Protein AF-A0A9D1NUQ9-F1 (afdb_monomer_lite)

Organism: NCBI:txid2840913

pLDDT: mean 90.1, std 11.79, range [50.91, 98.62]

Sequence (155 aa):
VLNWFEQKVSKKDLTPLYTGIVQGDSGKIEREVSWLLREGISFYNAKEAFYHGFLMGLLNG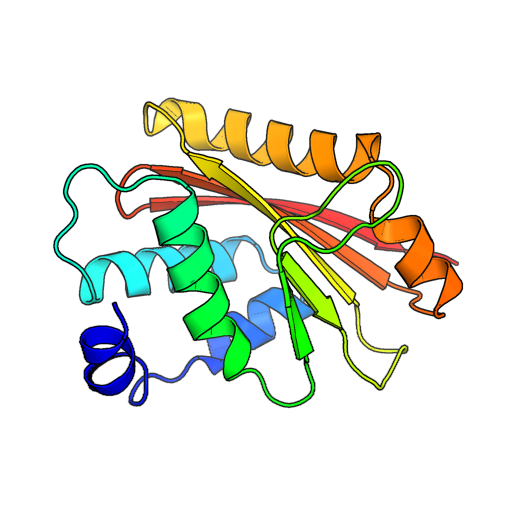MDGYYAYSNREAGEGRFDICLKSMDVTKPAVIMELKVAASYAELEKRSCEAVEQILGKQYETDLVRDGYQDVLCYGIAFYKKNCRIKLMRNKVF

Structure (mmCIF, N/CA/C/O backbone):
data_AF-A0A9D1NUQ9-F1
#
_entry.id   AF-A0A9D1NUQ9-F1
#
loop_
_atom_site.group_PDB
_atom_site.id
_atom_site.type_symbol
_atom_site.label_atom_id
_atom_site.label_alt_id
_atom_site.label_comp_id
_atom_site.label_asym_id
_atom_site.label_entity_id
_atom_site.label_seq_id
_atom_site.pdbx_PDB_ins_code
_atom_site.Cartn_x
_atom_site.Cartn_y
_atom_site.Cartn_z
_atom_site.occupancy
_atom_site.B_iso_or_equiv
_atom_site.auth_seq_id
_atom_site.auth_comp_id
_atom_site.auth_asym_id
_atom_site.auth_atom_id
_atom_site.pdbx_PDB_model_num
ATOM 1 N N . VAL A 1 1 ? -1.821 7.440 -19.463 1.00 50.91 1 VAL A N 1
ATOM 2 C CA . VAL A 1 1 ? -2.264 6.556 -18.356 1.00 50.91 1 VAL A CA 1
ATOM 3 C C . VAL A 1 1 ? -3.777 6.358 -18.385 1.00 50.91 1 VAL A C 1
ATOM 5 O O . VAL A 1 1 ? -4.186 5.216 -18.521 1.00 50.91 1 VAL A O 1
ATOM 8 N N . LEU A 1 2 ? -4.587 7.427 -18.390 1.00 54.34 2 LEU A N 1
ATOM 9 C CA . LEU A 1 2 ? -6.065 7.362 -18.447 1.00 54.34 2 LEU A CA 1
ATOM 10 C C . LEU A 1 2 ? -6.624 6.463 -19.570 1.00 54.34 2 LEU A C 1
ATOM 12 O O . LEU A 1 2 ? -7.356 5.525 -19.290 1.00 54.34 2 LEU A O 1
ATOM 16 N N . ASN A 1 3 ? -6.165 6.648 -20.813 1.00 54.50 3 ASN A N 1
ATOM 17 C CA . ASN A 1 3 ? -6.645 5.865 -21.964 1.00 54.50 3 ASN A CA 1
ATOM 18 C C . ASN A 1 3 ? -6.305 4.355 -21.879 1.00 54.50 3 ASN A C 1
ATOM 20 O O . ASN A 1 3 ? -7.005 3.514 -22.428 1.00 54.50 3 ASN A O 1
ATOM 24 N N . TRP A 1 4 ? -5.234 3.982 -21.164 1.00 62.59 4 TRP A N 1
ATOM 25 C CA . TRP A 1 4 ? -4.930 2.570 -20.892 1.00 62.59 4 TRP A CA 1
ATOM 26 C C . TRP A 1 4 ? -5.859 1.998 -19.814 1.00 62.59 4 TRP A C 1
ATOM 28 O O . TRP A 1 4 ? -6.341 0.870 -19.939 1.00 62.59 4 TRP A O 1
ATOM 38 N N . PHE A 1 5 ? -6.120 2.795 -18.778 1.00 62.91 5 PHE A N 1
ATOM 39 C CA . PHE A 1 5 ? -6.957 2.421 -17.646 1.00 62.91 5 PHE A CA 1
ATOM 40 C C . PHE A 1 5 ? -8.392 2.111 -18.094 1.00 62.91 5 PHE A C 1
ATOM 42 O O . PHE A 1 5 ? -8.916 1.029 -17.828 1.00 62.91 5 PHE A O 1
ATOM 49 N N . GLU A 1 6 ? -8.976 3.016 -18.880 1.00 60.66 6 GLU A N 1
ATOM 50 C CA . GLU A 1 6 ? -10.338 2.895 -19.410 1.00 60.66 6 GLU A CA 1
ATOM 51 C C . GLU A 1 6 ? -10.510 1.735 -20.397 1.00 60.66 6 GLU A C 1
ATOM 53 O O . GLU A 1 6 ? -11.583 1.142 -20.455 1.00 60.66 6 GLU A O 1
ATOM 58 N N . GLN A 1 7 ? -9.475 1.367 -21.159 1.00 60.53 7 GLN A N 1
ATOM 59 C CA . GLN A 1 7 ? -9.588 0.313 -22.174 1.00 60.53 7 GLN A CA 1
ATOM 60 C C . GLN A 1 7 ? -9.265 -1.090 -21.653 1.00 60.53 7 GLN A C 1
ATOM 62 O O . GLN A 1 7 ? -9.872 -2.066 -22.105 1.00 60.53 7 GLN A O 1
ATOM 67 N N . LYS A 1 8 ? -8.275 -1.211 -20.756 1.00 62.22 8 LYS A N 1
ATOM 68 C CA . LYS A 1 8 ? -7.723 -2.509 -20.342 1.00 62.22 8 LYS A CA 1
ATOM 69 C C . LYS A 1 8 ? -7.997 -2.883 -18.894 1.00 62.22 8 LYS A C 1
ATOM 71 O O . LYS A 1 8 ? -8.074 -4.078 -18.642 1.00 62.22 8 LYS A O 1
ATOM 76 N N . VAL A 1 9 ? -8.123 -1.929 -17.970 1.00 65.12 9 VAL A N 1
ATOM 77 C CA . VAL A 1 9 ? -8.379 -2.230 -16.548 1.00 65.12 9 VAL A CA 1
ATOM 78 C C . VAL A 1 9 ? -9.874 -2.302 -16.256 1.00 65.12 9 VAL A C 1
ATOM 80 O O . VAL A 1 9 ? -10.291 -3.201 -15.539 1.00 65.12 9 VAL A O 1
ATOM 83 N N . SER A 1 10 ? -10.691 -1.453 -16.888 1.00 63.44 10 SER A N 1
ATOM 84 C CA . SER A 1 10 ? -12.162 -1.454 -16.738 1.00 63.44 10 SER A CA 1
ATOM 85 C C . SER A 1 10 ? -12.841 -2.799 -17.045 1.00 63.44 10 SER A C 1
ATOM 87 O O . SER A 1 10 ? -13.966 -3.037 -16.623 1.00 63.44 10 SER A O 1
ATOM 89 N N . LYS A 1 11 ? -12.162 -3.687 -17.783 1.00 68.44 11 LYS A N 1
ATOM 90 C CA . LYS A 1 11 ? -12.639 -5.027 -18.160 1.00 68.44 11 LYS A CA 1
ATOM 91 C C . LYS A 1 11 ? -12.052 -6.156 -17.307 1.00 68.44 11 LYS A C 1
ATOM 93 O O . LYS A 1 11 ? -12.314 -7.322 -17.596 1.00 68.44 11 LYS A O 1
ATOM 98 N N . LYS A 1 12 ? -11.189 -5.848 -16.337 1.00 79.38 12 LYS A N 1
ATOM 99 C CA . LYS A 1 12 ? -10.511 -6.845 -15.499 1.00 79.38 12 LYS A CA 1
ATOM 100 C C . LYS A 1 12 ? -11.217 -6.945 -14.158 1.00 79.38 12 LYS A C 1
ATOM 102 O O . LYS A 1 12 ? -11.617 -5.939 -13.585 1.00 79.38 12 LYS A O 1
ATOM 107 N N . ASP A 1 13 ? -11.321 -8.167 -13.656 1.00 88.25 13 ASP A N 1
ATOM 108 C CA . ASP A 1 13 ? -11.793 -8.407 -12.301 1.00 88.25 13 ASP A CA 1
ATOM 109 C C . ASP A 1 13 ? -10.691 -8.032 -11.298 1.00 88.25 13 ASP A C 1
ATOM 111 O O . ASP A 1 13 ? -9.640 -8.671 -11.249 1.00 88.25 13 ASP A O 1
ATOM 115 N N . LEU A 1 14 ? -10.924 -6.966 -10.529 1.00 93.00 14 LEU A N 1
ATOM 116 C CA . LEU A 1 14 ? -10.020 -6.486 -9.480 1.00 93.00 14 LEU A CA 1
ATOM 117 C C . LEU A 1 14 ? -10.380 -7.033 -8.091 1.00 93.00 14 LEU A C 1
ATOM 119 O O . LEU A 1 14 ? -9.688 -6.738 -7.116 1.00 93.00 14 LEU A O 1
ATOM 123 N N . THR A 1 15 ? -11.405 -7.881 -7.985 1.00 94.19 15 THR A N 1
ATOM 124 C CA . THR A 1 15 ? -11.808 -8.520 -6.725 1.00 94.19 15 THR A CA 1
ATOM 125 C C . THR A 1 15 ? -10.646 -9.237 -6.020 1.00 94.19 15 THR A C 1
ATOM 127 O O . THR A 1 15 ? -10.508 -9.077 -4.801 1.00 94.19 15 THR A O 1
ATOM 130 N N . PRO A 1 16 ? -9.747 -9.972 -6.715 1.00 96.12 16 PRO A N 1
ATOM 131 C CA . PRO A 1 16 ? -8.590 -10.588 -6.062 1.00 96.12 16 PRO A CA 1
ATOM 132 C C . PRO A 1 16 ? -7.648 -9.567 -5.408 1.00 96.12 16 PRO A C 1
ATOM 134 O O . PRO A 1 16 ? -7.148 -9.806 -4.307 1.00 96.12 16 PRO A O 1
ATOM 137 N N . LEU A 1 17 ? -7.450 -8.410 -6.045 1.00 96.88 17 LEU A N 1
ATOM 138 C CA . LEU A 1 17 ? -6.637 -7.324 -5.502 1.00 96.88 17 LEU A CA 1
ATOM 139 C C . LEU A 1 17 ? -7.302 -6.718 -4.260 1.00 96.88 17 LEU A C 1
ATOM 141 O O . LEU A 1 17 ? -6.669 -6.626 -3.209 1.00 96.88 17 LEU A O 1
ATOM 145 N N . TYR A 1 18 ? -8.582 -6.354 -4.356 1.00 97.19 18 TYR A N 1
ATOM 146 C CA . TYR A 1 18 ? -9.321 -5.712 -3.263 1.00 97.19 18 TYR A CA 1
ATOM 147 C C . TYR A 1 18 ? -9.446 -6.612 -2.034 1.00 97.19 18 TYR A C 1
ATOM 149 O O . TYR A 1 18 ? -9.193 -6.178 -0.911 1.00 97.19 18 TYR A O 1
ATOM 157 N N . THR A 1 19 ? -9.766 -7.891 -2.239 1.00 96.69 19 THR A N 1
ATOM 158 C CA . THR A 1 19 ? -9.814 -8.867 -1.142 1.00 96.69 19 THR A CA 1
ATOM 159 C C . THR A 1 19 ? -8.439 -9.072 -0.514 1.00 96.69 19 THR A C 1
ATOM 161 O O . THR A 1 19 ? -8.345 -9.113 0.710 1.00 96.69 19 THR A O 1
ATOM 164 N N . GLY A 1 20 ? -7.369 -9.128 -1.317 1.00 97.81 20 GLY A N 1
ATOM 165 C CA . GLY A 1 20 ? -5.996 -9.193 -0.812 1.00 97.81 20 GLY A CA 1
ATOM 166 C C . GLY A 1 20 ? -5.644 -8.012 0.094 1.00 97.81 20 GLY A C 1
ATOM 167 O O . GLY A 1 20 ? -5.124 -8.222 1.189 1.00 97.81 20 GLY A O 1
ATOM 168 N N . ILE A 1 21 ? -6.001 -6.791 -0.322 1.00 98.00 21 ILE A N 1
ATOM 169 C CA . ILE A 1 21 ? -5.768 -5.555 0.439 1.00 98.00 21 ILE A CA 1
ATOM 170 C C . ILE A 1 21 ? -6.461 -5.590 1.802 1.00 98.00 21 ILE A C 1
ATOM 172 O O . ILE A 1 21 ? -5.815 -5.316 2.810 1.00 98.00 21 ILE A O 1
ATOM 176 N N . VAL A 1 22 ? -7.747 -5.942 1.856 1.00 96.88 22 VAL A N 1
ATOM 177 C CA . VAL A 1 22 ? -8.527 -5.929 3.110 1.00 96.88 22 VAL A CA 1
ATOM 178 C C . VAL A 1 22 ? -8.144 -7.089 4.033 1.00 96.88 22 VAL A C 1
ATOM 180 O O . VAL A 1 22 ? -8.234 -6.969 5.252 1.00 96.88 22 VAL A O 1
ATOM 183 N N . GLN A 1 23 ? -7.695 -8.218 3.478 1.00 96.94 23 GLN A N 1
ATOM 184 C CA . GLN A 1 23 ? -7.324 -9.400 4.261 1.00 96.94 23 GLN A CA 1
ATOM 185 C C . GLN A 1 23 ? -5.879 -9.379 4.778 1.00 96.94 23 GLN A C 1
ATOM 187 O O . GLN A 1 23 ? -5.546 -10.195 5.640 1.00 96.94 23 GLN A O 1
ATOM 192 N N . GLY A 1 24 ? -5.016 -8.480 4.292 1.00 97.31 24 GLY A N 1
ATOM 193 C CA . GLY A 1 24 ? -3.597 -8.503 4.662 1.00 97.31 24 GLY A CA 1
ATOM 194 C C . GLY A 1 24 ? -2.746 -9.481 3.843 1.00 97.31 24 GLY A C 1
ATOM 195 O O . GLY A 1 24 ? -1.668 -9.865 4.288 1.00 97.31 24 GLY A O 1
ATOM 196 N N . ASP A 1 25 ? -3.207 -9.936 2.675 1.00 98.00 25 ASP A N 1
ATOM 197 C CA . ASP A 1 25 ? -2.491 -10.932 1.862 1.00 98.00 25 ASP A CA 1
ATOM 198 C C . ASP A 1 25 ? -1.506 -10.242 0.906 1.00 98.00 25 ASP A C 1
ATOM 200 O O . ASP A 1 25 ? -1.780 -10.063 -0.285 1.00 98.00 25 ASP A O 1
ATOM 204 N N . SER A 1 26 ? -0.344 -9.839 1.433 1.00 97.06 26 SER A N 1
ATOM 205 C CA . SER A 1 26 ? 0.687 -9.134 0.655 1.00 97.06 26 SER A CA 1
ATOM 206 C C . SER A 1 26 ? 1.136 -9.917 -0.580 1.00 97.06 26 SER A C 1
ATOM 208 O O . SER A 1 26 ? 1.320 -9.330 -1.644 1.00 97.06 26 SER A O 1
ATOM 210 N N . GLY A 1 27 ? 1.230 -11.247 -0.484 1.00 97.19 27 GLY A N 1
ATOM 211 C CA . GLY A 1 27 ? 1.608 -12.106 -1.604 1.00 97.19 27 GLY A CA 1
ATOM 212 C C . GLY A 1 27 ? 0.584 -12.083 -2.740 1.00 97.19 27 GLY A C 1
ATOM 213 O O . GLY A 1 27 ? 0.966 -12.098 -3.911 1.00 97.19 27 GLY A O 1
ATOM 214 N N . LYS A 1 28 ? -0.717 -12.032 -2.429 1.00 97.75 28 LYS A N 1
ATOM 215 C CA . LYS A 1 28 ? -1.768 -11.856 -3.443 1.00 97.75 28 LYS A CA 1
ATOM 216 C C . LYS A 1 28 ? -1.688 -10.478 -4.085 1.00 97.75 28 LYS A C 1
ATOM 218 O O . LYS A 1 28 ? -1.657 -10.401 -5.309 1.00 97.75 28 LYS A O 1
ATOM 223 N N . ILE A 1 29 ? -1.561 -9.419 -3.286 1.00 97.81 29 ILE A N 1
ATOM 224 C CA . ILE A 1 29 ? -1.446 -8.046 -3.799 1.00 97.81 29 ILE A CA 1
ATOM 225 C C . ILE A 1 29 ? -0.233 -7.923 -4.737 1.00 97.81 29 ILE A C 1
ATOM 227 O O . ILE A 1 29 ? -0.367 -7.407 -5.845 1.00 97.81 29 ILE A O 1
ATOM 231 N N . GLU A 1 30 ? 0.929 -8.463 -4.351 1.00 97.69 30 GLU A N 1
ATOM 232 C CA . GLU A 1 30 ? 2.147 -8.467 -5.175 1.00 97.69 30 GLU A CA 1
ATOM 233 C C . GLU A 1 30 ? 1.927 -9.108 -6.547 1.00 97.69 30 GLU A C 1
ATOM 235 O O . GLU A 1 30 ? 2.364 -8.565 -7.570 1.00 97.69 30 GLU A O 1
ATOM 240 N N . ARG A 1 31 ? 1.258 -10.271 -6.574 1.00 96.50 31 ARG A N 1
ATOM 241 C CA . ARG A 1 31 ? 0.976 -11.006 -7.812 1.00 96.50 31 ARG A CA 1
ATOM 242 C C . ARG A 1 31 ? 0.054 -10.214 -8.727 1.00 96.50 31 ARG A C 1
ATOM 244 O O . ARG A 1 31 ? 0.400 -10.045 -9.898 1.00 96.50 31 ARG A O 1
ATOM 251 N N . GLU A 1 32 ? -1.057 -9.705 -8.198 1.00 95.88 32 GLU A N 1
ATOM 252 C CA . GLU A 1 32 ? -2.047 -8.950 -8.973 1.00 95.88 32 GLU A CA 1
ATOM 253 C C . GLU A 1 32 ? -1.453 -7.645 -9.521 1.00 95.88 32 GLU A C 1
ATOM 255 O O . GLU A 1 32 ? -1.521 -7.384 -10.724 1.00 95.88 32 GLU A O 1
ATOM 260 N N . VAL A 1 33 ? -0.774 -6.858 -8.678 1.00 95.25 33 VAL A N 1
ATOM 261 C CA . VAL A 1 33 ? -0.139 -5.592 -9.084 1.00 95.25 33 VAL A CA 1
ATOM 262 C C . VAL A 1 33 ? 0.938 -5.829 -10.145 1.00 95.25 33 VAL A C 1
ATOM 264 O O . VAL A 1 33 ? 0.944 -5.162 -11.183 1.00 95.25 33 VAL A O 1
ATOM 267 N N . SER A 1 34 ? 1.823 -6.810 -9.940 1.00 93.88 34 SER A N 1
ATOM 268 C CA . SER A 1 34 ? 2.873 -7.131 -10.916 1.00 93.88 34 SER A CA 1
ATOM 269 C C . SER A 1 34 ? 2.294 -7.652 -12.235 1.00 93.88 34 SER A C 1
ATOM 271 O O . SER A 1 34 ? 2.823 -7.363 -13.309 1.00 93.88 34 SER A O 1
ATOM 273 N N . TRP A 1 35 ? 1.205 -8.423 -12.186 1.00 91.81 35 TRP A N 1
ATOM 274 C CA . TRP A 1 35 ? 0.521 -8.898 -13.387 1.00 91.81 35 TRP A CA 1
ATOM 275 C C . TRP A 1 35 ? -0.110 -7.745 -14.177 1.00 91.81 35 TRP A C 1
ATOM 277 O O . TRP A 1 35 ? 0.157 -7.616 -15.373 1.00 91.81 35 TRP A O 1
ATOM 287 N N . LEU A 1 36 ? -0.833 -6.843 -13.510 1.00 90.94 36 LEU A N 1
ATOM 288 C CA . LEU A 1 36 ? -1.432 -5.659 -14.134 1.00 90.94 36 LEU A CA 1
ATOM 289 C C . LEU A 1 36 ? -0.375 -4.739 -14.775 1.00 90.94 36 LEU A C 1
ATOM 291 O O . LEU A 1 36 ? -0.564 -4.256 -15.896 1.00 90.94 36 LEU A O 1
ATOM 295 N N . LEU A 1 37 ? 0.777 -4.549 -14.118 1.00 89.06 37 LEU A N 1
ATOM 296 C CA . LEU A 1 37 ? 1.914 -3.803 -14.677 1.00 89.06 37 LEU A CA 1
ATOM 297 C C . LEU A 1 37 ? 2.494 -4.469 -15.939 1.00 89.06 37 LEU A C 1
ATOM 299 O O . LEU A 1 37 ? 2.925 -3.779 -16.871 1.00 89.06 37 LEU A O 1
ATOM 303 N N . ARG A 1 38 ? 2.517 -5.809 -15.991 1.00 87.19 38 ARG A N 1
ATOM 304 C CA . ARG A 1 38 ? 3.006 -6.573 -17.152 1.00 87.19 38 ARG A CA 1
ATOM 305 C C . ARG A 1 38 ? 2.083 -6.464 -18.356 1.00 87.19 38 ARG A C 1
ATOM 307 O O . ARG A 1 38 ? 2.584 -6.130 -19.432 1.00 87.19 38 ARG A O 1
ATOM 314 N N . GLU A 1 39 ? 0.786 -6.666 -18.148 1.00 80.81 39 GLU A N 1
ATOM 315 C CA . GLU A 1 39 ? -0.268 -6.626 -19.175 1.00 80.81 39 GLU A CA 1
ATOM 316 C C . GLU A 1 39 ? -0.450 -5.240 -19.800 1.00 80.81 39 GLU A C 1
ATOM 318 O O . GLU A 1 39 ? -0.887 -5.080 -20.949 1.00 80.81 39 GLU A O 1
ATOM 323 N N . GLY A 1 40 ? -0.186 -4.214 -18.995 1.00 63.34 40 GLY A N 1
ATOM 324 C CA . GLY A 1 40 ? -0.736 -2.913 -19.274 1.00 63.34 40 GLY A CA 1
ATOM 325 C C . GLY A 1 40 ? 0.151 -1.968 -20.065 1.00 63.34 40 GLY A C 1
ATOM 326 O O . GLY A 1 40 ? -0.343 -1.226 -20.911 1.00 63.34 40 GLY A O 1
ATOM 327 N N . ILE A 1 41 ? 1.447 -1.931 -19.755 1.00 63.78 41 ILE A N 1
ATOM 328 C CA . ILE A 1 41 ? 2.198 -0.688 -19.962 1.00 63.78 41 ILE A CA 1
ATOM 329 C C . ILE A 1 41 ? 3.581 -0.964 -20.561 1.00 63.78 41 ILE A C 1
ATOM 331 O O . ILE A 1 41 ? 4.318 -1.839 -20.099 1.00 63.78 41 ILE A O 1
ATOM 335 N N . SER A 1 42 ? 3.947 -0.214 -21.606 1.00 63.31 42 SER A N 1
ATOM 336 C CA . SER A 1 42 ? 5.337 -0.130 -22.070 1.00 63.31 42 SER A CA 1
ATOM 337 C C . SER A 1 42 ? 6.127 0.692 -21.057 1.00 63.31 42 SER A C 1
ATOM 339 O O . SER A 1 42 ? 5.757 1.823 -20.746 1.00 63.31 42 SER A O 1
ATOM 341 N N . PHE A 1 43 ? 7.165 0.097 -20.477 1.00 60.69 43 PHE A N 1
ATOM 342 C CA . PHE A 1 43 ? 7.824 0.630 -19.291 1.00 60.69 43 PHE A CA 1
ATOM 343 C C . PHE A 1 43 ? 9.200 1.197 -19.656 1.00 60.69 43 PHE A C 1
ATOM 345 O O . PHE A 1 43 ? 10.136 0.432 -19.874 1.00 60.69 43 PHE A O 1
ATOM 352 N N . TYR A 1 44 ? 9.332 2.526 -19.677 1.00 56.75 44 TYR A N 1
ATOM 353 C CA . TYR A 1 44 ? 10.617 3.223 -19.787 1.00 56.75 44 TYR A CA 1
ATOM 354 C C . TYR A 1 44 ? 10.701 4.312 -18.706 1.00 56.75 44 TYR A C 1
ATOM 356 O O . TYR A 1 44 ? 9.868 5.212 -18.669 1.00 56.75 44 TYR A O 1
ATOM 364 N N . ASN A 1 45 ? 11.690 4.200 -17.810 1.00 62.06 45 ASN A N 1
ATOM 365 C CA . ASN A 1 45 ? 12.034 5.164 -16.749 1.00 62.06 45 ASN A CA 1
ATOM 366 C C . ASN A 1 45 ? 10.858 5.697 -15.903 1.00 62.06 45 ASN A C 1
ATOM 368 O O . ASN A 1 45 ? 10.715 6.909 -15.727 1.00 62.06 45 ASN A O 1
ATOM 372 N N . ALA A 1 46 ? 10.020 4.812 -15.349 1.00 68.31 46 ALA A N 1
ATOM 373 C CA . ALA A 1 46 ? 8.947 5.267 -14.468 1.00 68.31 46 ALA A CA 1
ATOM 374 C C . ALA A 1 46 ? 9.487 5.793 -13.128 1.00 68.31 46 ALA A C 1
ATOM 376 O O . ALA A 1 46 ? 10.344 5.176 -12.493 1.00 68.31 46 ALA A O 1
ATOM 377 N N . LYS A 1 47 ? 8.940 6.934 -12.709 1.00 80.62 47 LYS A N 1
ATOM 378 C CA . LYS A 1 47 ? 9.171 7.560 -11.403 1.00 80.62 47 LYS A CA 1
ATOM 379 C C . LYS A 1 47 ? 8.076 7.139 -10.424 1.00 80.62 47 LYS A C 1
ATOM 381 O O . LYS A 1 47 ? 7.037 6.639 -10.840 1.00 80.62 47 LYS A O 1
ATOM 386 N N . GLU A 1 48 ? 8.272 7.405 -9.141 1.00 82.62 48 GLU A N 1
ATOM 387 C CA . GLU A 1 48 ? 7.308 7.098 -8.073 1.00 82.62 48 GLU A CA 1
ATOM 388 C C . GLU A 1 48 ? 5.881 7.582 -8.385 1.00 82.62 48 GLU A C 1
ATOM 390 O O . GLU A 1 48 ? 4.931 6.805 -8.308 1.00 82.62 48 GLU A O 1
ATOM 395 N N . ALA A 1 49 ? 5.750 8.808 -8.908 1.00 87.19 49 ALA A N 1
ATOM 396 C CA . ALA A 1 49 ? 4.477 9.397 -9.333 1.00 87.19 49 ALA A CA 1
ATOM 397 C C . ALA A 1 49 ? 3.681 8.538 -10.339 1.00 87.19 49 ALA A C 1
ATOM 399 O O . ALA A 1 49 ? 2.452 8.577 -10.357 1.00 87.19 49 ALA A O 1
ATOM 400 N N . PHE A 1 50 ? 4.358 7.744 -11.177 1.00 88.81 50 PHE A N 1
ATOM 401 C CA . PHE A 1 50 ? 3.683 6.824 -12.090 1.00 88.81 50 PHE A CA 1
ATOM 402 C C . PHE A 1 50 ? 3.018 5.668 -11.336 1.00 88.81 50 PHE A C 1
ATOM 404 O O . PHE A 1 50 ? 1.853 5.375 -11.595 1.00 88.81 50 PHE A O 1
ATOM 411 N N . TYR A 1 51 ? 3.733 5.021 -10.411 1.00 92.75 51 TYR A N 1
ATOM 412 C CA . TYR A 1 51 ? 3.185 3.906 -9.633 1.00 92.75 51 TYR A CA 1
ATOM 413 C C . TYR A 1 51 ? 2.075 4.375 -8.698 1.00 92.75 51 TYR A C 1
ATOM 415 O O . TYR A 1 51 ? 1.058 3.698 -8.572 1.00 92.75 51 TYR A O 1
ATOM 423 N N . HIS A 1 52 ? 2.234 5.570 -8.128 1.00 93.19 52 HIS A N 1
ATOM 424 C CA . HIS A 1 52 ? 1.192 6.239 -7.365 1.00 93.19 52 HIS A CA 1
ATOM 425 C C . HIS A 1 52 ? -0.085 6.412 -8.200 1.00 93.19 52 HIS A C 1
ATOM 427 O O . HIS A 1 52 ? -1.149 5.936 -7.813 1.00 93.19 52 HIS A O 1
ATOM 433 N N . GLY A 1 53 ? 0.014 7.025 -9.387 1.00 91.25 53 GLY A N 1
ATOM 434 C CA . GLY A 1 53 ? -1.141 7.212 -10.272 1.00 91.25 53 GLY A CA 1
ATOM 435 C C . GLY A 1 53 ? -1.755 5.894 -10.758 1.00 91.25 53 GLY A C 1
ATOM 436 O O . GLY A 1 53 ? -2.972 5.791 -10.891 1.00 91.25 53 GLY A O 1
ATOM 437 N N . PHE A 1 54 ? -0.927 4.873 -10.991 1.00 91.06 54 PHE A N 1
ATOM 438 C CA . PHE A 1 54 ? -1.375 3.527 -11.347 1.00 91.06 54 PHE A CA 1
ATOM 439 C C . PHE A 1 54 ? -2.197 2.878 -10.225 1.00 91.06 54 PHE A C 1
ATOM 441 O O . PHE A 1 54 ? -3.303 2.409 -10.487 1.00 91.06 54 PHE A O 1
ATOM 448 N N . LEU A 1 55 ? -1.690 2.883 -8.987 1.00 94.62 55 LEU A N 1
ATOM 449 C CA . LEU A 1 55 ? -2.414 2.341 -7.837 1.00 94.62 55 LEU A CA 1
ATOM 450 C C . LEU A 1 55 ? -3.681 3.147 -7.551 1.00 94.62 55 LEU A C 1
ATOM 452 O O . LEU A 1 55 ? -4.736 2.547 -7.392 1.00 94.62 55 LEU A O 1
ATOM 456 N N . MET A 1 56 ? -3.624 4.481 -7.575 1.00 93.69 56 MET A N 1
ATOM 457 C CA . MET A 1 56 ? -4.818 5.317 -7.400 1.00 93.69 56 MET A CA 1
ATOM 458 C C . MET A 1 56 ? -5.899 4.996 -8.435 1.00 93.69 56 MET A C 1
ATOM 460 O O . MET A 1 56 ? -7.069 4.884 -8.081 1.00 93.69 56 MET A O 1
ATOM 464 N N . GLY A 1 57 ? -5.520 4.766 -9.697 1.00 91.00 57 GLY A N 1
ATOM 465 C CA . GLY A 1 57 ? -6.460 4.304 -10.716 1.00 91.00 57 GLY A CA 1
ATOM 466 C C . GLY A 1 57 ? -7.138 2.983 -10.339 1.00 91.00 57 GLY A C 1
ATOM 467 O O . GLY A 1 57 ? -8.345 2.847 -10.520 1.00 91.00 57 GLY A O 1
ATOM 468 N N . LEU A 1 58 ? -6.383 2.016 -9.800 1.00 92.50 58 LEU A N 1
ATOM 469 C CA . LEU A 1 58 ? -6.917 0.697 -9.425 1.00 92.50 58 LEU A CA 1
ATOM 470 C C . LEU A 1 58 ? -7.838 0.788 -8.215 1.00 92.50 58 LEU A C 1
ATOM 472 O O . LEU A 1 58 ? -8.864 0.116 -8.162 1.00 92.50 58 LEU A O 1
ATOM 476 N N . LEU A 1 59 ? -7.459 1.611 -7.245 1.00 94.69 59 LEU A N 1
ATOM 477 C CA . LEU A 1 59 ? -8.115 1.707 -5.949 1.00 94.69 59 LEU A CA 1
ATOM 478 C C . LEU A 1 59 ? -9.372 2.581 -5.977 1.00 94.69 59 LEU A C 1
ATOM 480 O O . LEU A 1 59 ? -10.285 2.332 -5.200 1.00 94.69 59 LEU A O 1
ATOM 484 N N . ASN A 1 60 ? -9.470 3.542 -6.900 1.00 91.75 60 ASN A N 1
ATOM 485 C CA . ASN A 1 60 ? -10.673 4.368 -7.063 1.00 91.75 60 ASN A CA 1
ATOM 486 C C . ASN A 1 60 ? -11.929 3.567 -7.457 1.00 91.75 60 ASN A C 1
A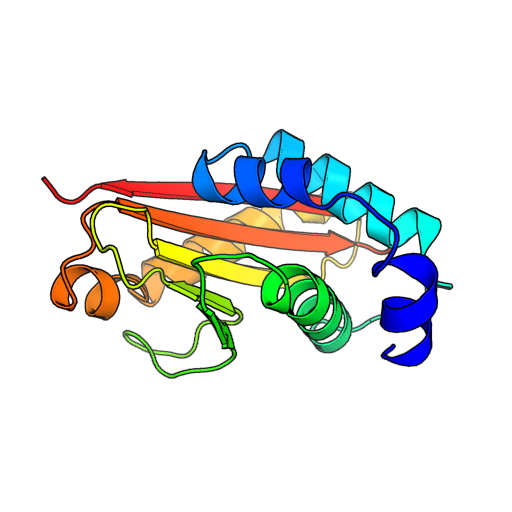TOM 488 O O . ASN A 1 60 ? -13.033 4.077 -7.307 1.00 91.75 60 ASN A O 1
ATOM 492 N N . GLY A 1 61 ? -11.772 2.341 -7.968 1.00 88.19 61 GLY A N 1
ATOM 493 C CA . GLY A 1 61 ? -12.883 1.436 -8.288 1.00 88.19 61 GLY A CA 1
ATOM 494 C C . GLY A 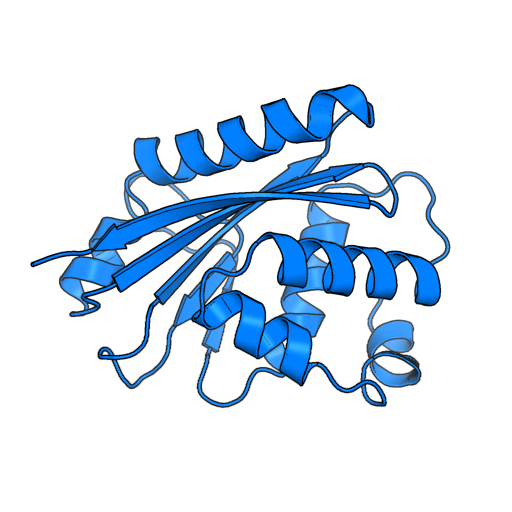1 61 ? -13.284 0.487 -7.153 1.00 88.19 61 GLY A C 1
ATOM 495 O O . GLY A 1 61 ? -14.113 -0.389 -7.374 1.00 88.19 61 GLY A O 1
ATOM 496 N N . MET A 1 62 ? -12.671 0.595 -5.970 1.00 93.88 62 MET A N 1
ATOM 497 C CA . MET A 1 62 ? -12.930 -0.326 -4.865 1.00 93.88 62 MET A CA 1
ATOM 498 C C . MET A 1 62 ? -14.216 0.046 -4.119 1.00 93.88 62 MET A C 1
ATOM 500 O O . MET A 1 62 ? -14.242 0.985 -3.325 1.00 93.88 62 MET A O 1
ATOM 504 N N . ASP A 1 63 ? -15.273 -0.736 -4.327 1.00 91.75 63 ASP A N 1
ATOM 505 C CA . ASP A 1 63 ? -16.561 -0.507 -3.673 1.00 91.75 63 ASP A CA 1
ATOM 506 C C . ASP A 1 63 ? -16.460 -0.524 -2.138 1.00 91.75 63 ASP A C 1
ATOM 508 O O . ASP A 1 63 ? -15.852 -1.402 -1.518 1.00 91.75 63 ASP A O 1
ATOM 512 N N . GLY A 1 64 ? -17.098 0.465 -1.507 1.00 94.12 64 GLY A N 1
ATOM 513 C CA . GLY A 1 64 ? -17.135 0.610 -0.050 1.00 94.12 64 GLY A CA 1
ATOM 514 C C . GLY A 1 64 ? -15.856 1.174 0.579 1.00 94.12 64 GLY A C 1
ATOM 515 O O . GLY A 1 64 ? -15.796 1.271 1.809 1.00 94.12 64 GLY A O 1
ATOM 516 N N . TYR A 1 65 ? -14.869 1.564 -0.232 1.00 97.25 65 TYR A N 1
ATOM 517 C CA . TYR A 1 65 ? -13.656 2.248 0.200 1.00 97.25 65 TYR A CA 1
ATOM 518 C C . TYR A 1 65 ? -13.437 3.548 -0.578 1.00 97.25 65 TYR A C 1
ATOM 520 O O . TYR A 1 65 ? -13.709 3.651 -1.768 1.00 97.25 65 TYR A O 1
ATOM 528 N N . TYR A 1 66 ? -12.899 4.547 0.112 1.00 95.62 66 TYR A N 1
ATOM 529 C CA . TYR A 1 66 ? -12.485 5.820 -0.461 1.00 95.62 66 TYR A CA 1
ATOM 530 C C . TYR A 1 66 ? -10.963 5.885 -0.470 1.00 95.62 66 TYR A C 1
ATOM 532 O O . TYR A 1 66 ? -10.336 5.738 0.583 1.00 95.62 66 TYR A O 1
ATOM 540 N N . ALA A 1 67 ? -10.384 6.119 -1.648 1.00 95.94 67 ALA A N 1
ATOM 541 C CA . ALA A 1 67 ? -8.953 6.318 -1.815 1.00 95.94 67 ALA A CA 1
ATOM 542 C C . ALA A 1 67 ? -8.591 7.802 -1.675 1.00 95.94 67 ALA A C 1
ATOM 544 O O . ALA A 1 67 ? -9.123 8.671 -2.367 1.00 95.94 67 ALA A O 1
ATOM 545 N N . TYR A 1 68 ? -7.649 8.086 -0.785 1.00 94.00 68 TYR A N 1
ATOM 546 C CA . TYR A 1 68 ? -7.061 9.400 -0.573 1.00 94.00 68 TYR A CA 1
ATOM 547 C C . TYR A 1 68 ? -5.569 9.325 -0.847 1.00 94.00 68 TYR A C 1
ATOM 549 O O . TYR A 1 68 ? -4.938 8.317 -0.551 1.00 94.00 68 TYR A O 1
ATOM 557 N N . SER A 1 69 ? -4.992 10.409 -1.349 1.00 93.31 69 SER A N 1
ATOM 558 C CA . SER A 1 69 ? -3.559 10.483 -1.617 1.00 93.31 69 SER A CA 1
ATOM 559 C C . SER A 1 69 ? -2.947 11.774 -1.104 1.00 93.31 69 SER A C 1
ATOM 561 O O . SER A 1 69 ? -3.606 12.814 -1.186 1.00 93.31 69 SER A O 1
ATOM 563 N N . ASN A 1 70 ? -1.682 11.731 -0.678 1.00 87.06 70 ASN A N 1
ATOM 564 C CA . ASN A 1 70 ? -0.878 12.910 -0.331 1.00 87.06 70 ASN A CA 1
ATOM 565 C C . ASN A 1 70 ? -1.533 13.848 0.704 1.00 87.06 70 ASN A C 1
ATOM 567 O O . ASN A 1 70 ? -1.319 15.063 0.667 1.00 87.06 70 ASN A O 1
ATOM 571 N N . ARG A 1 71 ? -2.362 13.311 1.609 1.00 83.44 71 ARG A N 1
ATOM 572 C CA . ARG A 1 71 ? -2.965 14.096 2.695 1.00 83.44 71 ARG A CA 1
ATOM 573 C C . ARG A 1 71 ? -2.056 14.100 3.915 1.00 83.44 71 ARG A C 1
ATOM 575 O O . ARG A 1 71 ? -1.298 13.160 4.132 1.00 83.44 71 ARG A O 1
ATOM 582 N N . GLU A 1 72 ? -2.145 15.173 4.692 1.00 81.94 72 GLU A N 1
ATOM 583 C CA . GLU A 1 72 ? -1.460 15.273 5.980 1.00 81.94 72 GLU A CA 1
ATOM 584 C C . GLU A 1 72 ? -2.028 14.249 6.964 1.00 81.94 72 GLU A C 1
ATOM 586 O O . GLU A 1 72 ? -3.244 14.059 7.031 1.00 81.94 72 GLU A O 1
ATOM 591 N N . ALA A 1 73 ? -1.127 13.566 7.665 1.00 80.81 73 ALA A N 1
ATOM 592 C CA . ALA A 1 73 ? -1.416 12.576 8.693 1.00 80.81 73 ALA A CA 1
ATOM 593 C C . ALA A 1 73 ? -0.207 12.449 9.619 1.00 80.81 73 ALA A C 1
ATOM 595 O O . ALA A 1 73 ? 0.935 12.461 9.140 1.00 80.81 73 ALA A O 1
ATOM 596 N N . GLY A 1 74 ? -0.447 12.305 10.923 1.00 86.31 74 GLY A N 1
ATOM 597 C CA . GLY A 1 74 ? 0.633 12.230 11.911 1.00 86.31 74 GLY A CA 1
ATOM 598 C C . GLY A 1 74 ? 1.658 13.357 11.716 1.00 86.31 74 GLY A C 1
ATOM 599 O O . GLY A 1 74 ? 1.307 14.536 11.718 1.00 86.31 74 GLY A O 1
ATOM 600 N N . GLU A 1 75 ? 2.923 12.994 11.485 1.00 85.19 75 GLU A N 1
ATOM 601 C CA . GLU A 1 75 ? 4.035 13.938 11.274 1.00 85.19 75 GLU A CA 1
ATOM 602 C C . GLU A 1 75 ? 4.470 14.097 9.803 1.00 85.19 75 GLU A C 1
ATOM 604 O O . GLU A 1 75 ? 5.633 14.406 9.499 1.00 85.19 75 GLU A O 1
ATOM 609 N N . GLY A 1 76 ? 3.577 13.835 8.849 1.00 89.75 76 GLY A N 1
ATOM 610 C CA . GLY A 1 76 ? 3.900 13.982 7.434 1.00 89.75 76 GLY A CA 1
ATOM 611 C C . GLY A 1 76 ? 2.711 13.784 6.507 1.00 89.75 76 GLY A C 1
ATOM 612 O O . GLY A 1 76 ? 1.596 14.202 6.802 1.00 89.75 76 GLY A O 1
ATOM 613 N N . ARG A 1 77 ? 2.975 13.187 5.342 1.00 90.50 77 ARG A N 1
ATOM 614 C CA . ARG A 1 77 ? 1.964 12.853 4.339 1.00 90.50 77 ARG A CA 1
ATOM 615 C C . ARG A 1 77 ? 2.191 11.429 3.874 1.00 90.50 77 ARG A C 1
ATOM 617 O O . ARG A 1 77 ? 3.299 11.125 3.446 1.00 90.50 77 ARG A O 1
ATOM 624 N N . PHE A 1 78 ? 1.162 10.598 3.965 1.00 91.44 78 PHE A N 1
ATOM 625 C CA . PHE A 1 78 ? 1.182 9.280 3.339 1.00 91.44 78 PHE A CA 1
ATOM 626 C C . PHE A 1 78 ? 1.025 9.418 1.825 1.00 91.44 78 PHE A C 1
ATOM 628 O O . PHE A 1 78 ? 0.380 10.360 1.342 1.00 91.44 78 PHE A O 1
ATOM 635 N N . ASP A 1 79 ? 1.511 8.432 1.076 1.00 95.62 79 ASP A N 1
ATOM 636 C CA . ASP A 1 79 ? 1.204 8.362 -0.348 1.00 95.62 79 ASP A CA 1
ATOM 637 C C . ASP A 1 79 ? -0.272 8.051 -0.595 1.00 95.62 79 ASP A C 1
ATOM 639 O O . ASP A 1 79 ? -0.958 8.848 -1.233 1.00 95.62 79 ASP A O 1
ATOM 643 N N . ILE A 1 80 ? -0.782 6.917 -0.095 1.00 97.75 80 ILE A N 1
ATOM 644 C CA . ILE A 1 80 ? -2.173 6.484 -0.306 1.00 97.75 80 ILE A CA 1
ATOM 645 C C . ILE A 1 80 ? -2.796 6.003 1.010 1.00 97.75 80 ILE A C 1
ATOM 647 O O . ILE A 1 80 ? -2.177 5.276 1.781 1.00 97.75 80 ILE A O 1
ATOM 651 N N . CYS A 1 81 ? -4.058 6.357 1.243 1.00 97.56 81 CYS A N 1
ATOM 652 C CA . CYS A 1 81 ? -4.875 5.834 2.330 1.00 97.56 81 CYS A CA 1
ATOM 653 C C . CYS A 1 81 ? -6.234 5.368 1.800 1.00 97.56 81 CYS A C 1
ATOM 655 O O . CYS A 1 81 ? -6.867 6.075 1.015 1.00 97.56 81 CYS A O 1
ATOM 657 N N . LEU A 1 82 ? -6.693 4.199 2.250 1.00 97.88 82 LEU A N 1
ATOM 658 C CA . LEU A 1 82 ? -8.037 3.693 1.985 1.00 97.88 82 LEU A CA 1
ATOM 659 C C . LEU A 1 82 ? -8.838 3.668 3.282 1.00 97.88 82 LEU A C 1
ATOM 661 O O . LEU A 1 82 ? -8.404 3.088 4.279 1.00 97.88 82 LEU A O 1
ATOM 665 N N . LYS A 1 83 ? -10.029 4.264 3.242 1.00 96.38 83 LYS A N 1
ATOM 666 C CA . LYS A 1 83 ? -10.962 4.322 4.373 1.00 96.38 83 LYS A CA 1
ATOM 667 C C . LYS A 1 83 ? -12.330 3.782 3.972 1.00 96.38 83 LYS A C 1
ATOM 669 O O . LYS A 1 83 ? -12.794 4.082 2.874 1.00 96.38 83 LYS A O 1
ATOM 674 N N . SER A 1 84 ? -12.996 3.056 4.864 1.00 96.56 84 SER A N 1
ATOM 675 C CA . SER A 1 84 ? -14.411 2.695 4.715 1.00 96.56 84 SER A CA 1
ATOM 676 C C . SER A 1 84 ? -15.252 3.506 5.695 1.00 96.56 84 SER A C 1
ATOM 678 O O . SER A 1 84 ? -14.810 3.759 6.804 1.00 96.56 84 SER A O 1
ATOM 680 N N . MET A 1 85 ? -16.480 3.889 5.339 1.00 94.38 85 MET A N 1
ATOM 681 C CA . MET A 1 85 ? -17.381 4.525 6.320 1.00 94.38 85 MET A CA 1
ATOM 682 C C . MET A 1 85 ? -17.744 3.584 7.479 1.00 94.38 85 MET A C 1
ATOM 684 O O . MET A 1 85 ? -18.142 4.043 8.545 1.00 94.38 85 MET A O 1
ATOM 688 N N . ASP A 1 86 ? -17.601 2.277 7.268 1.00 95.56 86 ASP A N 1
ATOM 689 C CA . ASP A 1 86 ? -17.702 1.262 8.305 1.00 95.56 86 ASP A CA 1
ATOM 690 C C . ASP A 1 86 ? -16.337 1.080 8.987 1.00 95.56 86 ASP A C 1
ATOM 692 O O . ASP A 1 86 ? -15.463 0.381 8.473 1.00 95.56 86 ASP A O 1
ATOM 696 N N . VAL A 1 87 ? -16.161 1.711 10.151 1.00 94.94 87 VAL A N 1
ATOM 697 C CA . VAL A 1 87 ? -14.909 1.683 10.935 1.00 94.94 87 VAL A CA 1
ATOM 698 C C . VAL A 1 87 ? -14.565 0.307 11.516 1.00 94.94 87 VAL A C 1
ATOM 700 O O . VAL A 1 87 ? -13.459 0.111 12.018 1.00 94.94 87 VAL A O 1
ATOM 703 N N . THR A 1 88 ? -15.483 -0.666 11.433 1.00 94.31 88 THR A N 1
ATOM 704 C CA . THR A 1 88 ? -15.186 -2.063 11.791 1.00 94.31 88 THR A CA 1
ATOM 705 C C . THR A 1 88 ? -14.338 -2.758 10.725 1.00 94.31 88 THR A C 1
ATOM 707 O O . THR A 1 88 ? -13.676 -3.759 11.006 1.00 94.31 88 THR A O 1
ATOM 710 N N . LYS A 1 89 ? -14.324 -2.220 9.499 1.00 96.06 89 LYS A N 1
ATOM 711 C CA . LYS A 1 89 ? -13.423 -2.656 8.435 1.00 96.06 89 LYS A CA 1
ATOM 712 C C . LYS A 1 89 ? -12.056 -1.993 8.600 1.00 96.06 89 LYS A C 1
ATOM 714 O O . LYS A 1 89 ? -11.983 -0.845 9.039 1.00 96.06 89 LYS A O 1
ATOM 719 N N . PRO A 1 90 ? -10.965 -2.667 8.201 1.00 97.12 90 PRO A N 1
ATOM 720 C CA . PRO A 1 90 ? -9.637 -2.102 8.356 1.00 97.12 90 PRO A CA 1
ATOM 721 C C . PRO A 1 90 ? -9.464 -0.852 7.494 1.00 97.12 90 PRO A C 1
ATOM 723 O O . PRO A 1 90 ? -9.862 -0.839 6.322 1.00 97.12 90 PRO A O 1
ATOM 726 N N . ALA A 1 91 ? -8.813 0.163 8.057 1.00 97.56 91 ALA A N 1
ATOM 727 C CA . ALA A 1 91 ? -8.217 1.231 7.269 1.00 97.56 91 ALA A CA 1
ATOM 728 C C . ALA A 1 91 ? -6.873 0.762 6.702 1.00 97.56 91 ALA A C 1
ATOM 730 O O . ALA A 1 91 ? -6.214 -0.123 7.253 1.00 97.56 91 ALA A O 1
ATOM 731 N N . VAL A 1 92 ? -6.457 1.354 5.587 1.00 98.19 92 VAL A N 1
ATOM 732 C CA . VAL A 1 92 ? -5.217 0.977 4.908 1.00 98.19 92 VAL A CA 1
ATOM 733 C C . VAL A 1 92 ? -4.366 2.210 4.670 1.00 98.19 92 VAL A C 1
ATOM 735 O O . VAL A 1 92 ? -4.875 3.230 4.211 1.00 98.19 92 VAL A O 1
ATOM 738 N N . ILE A 1 93 ? -3.070 2.103 4.934 1.00 98.06 93 ILE A N 1
ATOM 739 C CA . ILE A 1 93 ? -2.053 3.083 4.554 1.00 98.06 93 ILE A CA 1
ATOM 740 C C . ILE A 1 93 ? -1.066 2.377 3.630 1.00 98.06 93 ILE A C 1
ATOM 742 O O . ILE A 1 93 ? -0.629 1.263 3.919 1.00 98.06 93 ILE A O 1
ATOM 746 N N . MET A 1 94 ? -0.716 3.009 2.516 1.00 98.38 94 MET A N 1
ATOM 747 C CA . MET A 1 94 ? 0.308 2.528 1.599 1.00 98.38 94 MET A CA 1
ATOM 748 C C . MET A 1 94 ? 1.358 3.613 1.394 1.00 98.38 94 MET A C 1
ATOM 750 O O . MET A 1 94 ? 1.009 4.752 1.093 1.00 98.38 94 MET A O 1
ATOM 754 N N . GLU A 1 95 ? 2.624 3.226 1.508 1.00 98.06 95 GLU A N 1
ATOM 755 C CA . GLU A 1 95 ? 3.785 4.070 1.228 1.00 98.06 95 GLU A CA 1
ATOM 756 C C . GLU A 1 95 ? 4.614 3.417 0.122 1.00 98.06 95 GLU A C 1
ATOM 758 O O . GLU A 1 95 ? 4.879 2.210 0.156 1.00 98.06 95 GLU A O 1
ATOM 763 N N . LEU A 1 96 ? 4.993 4.195 -0.886 1.00 97.69 96 LEU A N 1
ATOM 764 C CA . LEU A 1 96 ? 5.625 3.714 -2.101 1.00 97.69 96 LEU A CA 1
ATOM 765 C C . LEU A 1 96 ? 7.112 4.080 -2.113 1.00 97.69 96 LEU A C 1
ATOM 767 O O . LEU A 1 96 ? 7.544 5.126 -1.636 1.00 97.69 96 LEU A O 1
ATOM 771 N N . LYS A 1 97 ? 7.917 3.202 -2.712 1.00 96.81 97 LYS A N 1
ATOM 772 C CA . LYS A 1 97 ? 9.324 3.451 -3.040 1.00 96.81 97 LYS A CA 1
ATOM 773 C C . LYS A 1 97 ? 9.648 2.922 -4.424 1.00 96.81 97 LYS A C 1
ATOM 775 O O . LYS A 1 97 ? 9.098 1.914 -4.874 1.00 96.81 97 LYS A O 1
ATOM 780 N N . VAL A 1 98 ? 10.621 3.545 -5.080 1.00 95.12 98 VAL A N 1
ATOM 781 C CA . VAL A 1 98 ? 11.239 3.008 -6.298 1.00 95.12 98 VAL A CA 1
ATOM 782 C C . VAL A 1 98 ? 12.638 2.495 -5.977 1.00 95.12 98 VAL A C 1
ATOM 784 O O . VAL A 1 98 ? 13.498 3.238 -5.512 1.00 95.12 98 VAL A O 1
ATOM 787 N N . ALA A 1 99 ? 12.869 1.211 -6.233 1.00 95.69 99 ALA A N 1
ATOM 788 C CA . ALA A 1 99 ? 14.165 0.570 -6.061 1.00 95.69 99 ALA A CA 1
ATOM 789 C C . ALA A 1 99 ? 15.040 0.749 -7.312 1.00 95.69 99 ALA A C 1
ATOM 791 O O . ALA A 1 99 ? 14.538 0.750 -8.440 1.00 95.69 99 ALA A O 1
ATOM 792 N N . ALA A 1 100 ? 16.362 0.846 -7.131 1.00 93.75 100 ALA A N 1
ATOM 793 C CA . ALA A 1 100 ? 17.298 0.935 -8.256 1.00 93.75 100 ALA A CA 1
ATOM 794 C C . ALA A 1 100 ? 17.553 -0.430 -8.924 1.00 93.75 100 ALA A C 1
ATOM 796 O O . ALA A 1 100 ? 17.935 -0.505 -10.094 1.00 93.75 100 ALA A O 1
ATOM 797 N N . SER A 1 101 ? 17.308 -1.523 -8.197 1.00 95.56 101 SER A N 1
ATOM 798 C CA . SER A 1 101 ? 17.491 -2.897 -8.662 1.00 95.56 101 SER A CA 1
ATOM 799 C C . SER A 1 101 ? 16.439 -3.838 -8.072 1.00 95.56 101 SER A C 1
ATOM 801 O O . SER A 1 101 ? 15.787 -3.523 -7.078 1.00 95.56 101 SER A O 1
ATOM 803 N N . TYR A 1 102 ? 16.296 -5.028 -8.662 1.00 95.06 102 TYR A N 1
ATOM 804 C CA . TYR A 1 102 ? 15.406 -6.061 -8.124 1.00 95.06 102 TYR A CA 1
ATOM 805 C C . TYR A 1 102 ? 15.831 -6.514 -6.716 1.00 95.06 102 TYR A C 1
ATOM 807 O O . TYR A 1 102 ? 14.981 -6.756 -5.867 1.00 95.06 102 TYR A O 1
ATOM 815 N N . ALA A 1 103 ? 17.141 -6.582 -6.452 1.00 97.25 103 ALA A N 1
ATOM 816 C CA . ALA A 1 103 ? 17.684 -6.990 -5.155 1.00 97.25 103 ALA A CA 1
ATOM 817 C C . ALA A 1 103 ? 17.355 -5.996 -4.025 1.00 97.25 103 ALA A C 1
ATOM 819 O O . ALA A 1 103 ? 17.288 -6.385 -2.863 1.00 97.25 103 ALA A O 1
ATOM 820 N N . GLU A 1 104 ? 17.112 -4.725 -4.355 1.00 98.06 104 GLU A N 1
ATOM 821 C CA . GLU A 1 104 ? 16.741 -3.695 -3.379 1.00 98.06 104 GLU A CA 1
ATOM 822 C C . GLU A 1 104 ? 15.262 -3.720 -2.978 1.00 98.06 104 GLU A C 1
ATOM 824 O O . GLU A 1 104 ? 14.907 -3.091 -1.984 1.00 98.06 104 GLU A O 1
ATOM 829 N N . LEU A 1 105 ? 14.396 -4.429 -3.712 1.00 97.81 105 LEU A N 1
ATOM 830 C CA . LEU A 1 105 ? 12.946 -4.411 -3.491 1.00 97.81 105 LEU A CA 1
ATOM 831 C C . LEU A 1 105 ? 12.554 -4.723 -2.042 1.00 97.81 105 LEU A C 1
ATOM 833 O O . LEU A 1 105 ? 11.766 -3.988 -1.452 1.00 97.81 105 LEU A O 1
ATOM 837 N N . GLU A 1 106 ? 13.131 -5.777 -1.461 1.00 98.19 106 GLU A N 1
ATOM 838 C CA . GLU A 1 106 ? 12.844 -6.174 -0.079 1.00 98.19 106 GLU A CA 1
ATOM 839 C C . GLU A 1 106 ? 13.190 -5.048 0.894 1.00 98.19 106 GLU A C 1
ATOM 841 O O . GLU A 1 106 ? 12.330 -4.567 1.631 1.00 98.19 106 GLU A O 1
ATOM 846 N N . LYS A 1 107 ? 14.429 -4.550 0.813 1.00 98.38 107 LYS A N 1
ATOM 847 C CA . LYS A 1 107 ? 14.924 -3.464 1.659 1.00 98.38 107 LYS A CA 1
ATOM 848 C C . LYS A 1 107 ? 14.031 -2.225 1.560 1.00 98.38 107 LYS A C 1
ATOM 850 O O . LYS A 1 107 ? 13.609 -1.696 2.581 1.00 98.38 107 LYS A O 1
ATOM 855 N N . ARG A 1 108 ? 13.705 -1.788 0.341 1.00 98.38 108 ARG A N 1
ATOM 856 C CA . ARG A 1 108 ? 12.883 -0.589 0.108 1.00 98.38 108 ARG A CA 1
ATOM 857 C C . ARG A 1 108 ? 11.451 -0.746 0.619 1.00 98.38 108 ARG A C 1
ATOM 859 O O . ARG A 1 108 ? 10.872 0.225 1.092 1.00 98.38 108 ARG A O 1
ATOM 866 N N . SER A 1 109 ? 10.879 -1.949 0.544 1.00 98.56 109 SER A N 1
ATOM 867 C CA . SER A 1 109 ? 9.534 -2.202 1.073 1.00 98.56 109 SER A CA 1
ATOM 868 C C . SER A 1 109 ? 9.503 -2.132 2.604 1.00 98.56 109 SER A C 1
ATOM 870 O O . SER A 1 109 ? 8.551 -1.602 3.173 1.00 98.56 109 SER A O 1
ATOM 872 N N . CYS A 1 110 ? 10.575 -2.573 3.273 1.00 98.50 110 CYS A N 1
ATOM 873 C CA . CYS A 1 110 ? 10.748 -2.393 4.715 1.00 98.50 110 CYS A CA 1
ATOM 874 C C . CYS A 1 110 ? 10.925 -0.914 5.087 1.00 98.50 110 CYS A C 1
ATOM 876 O O . CYS A 1 110 ? 10.204 -0.441 5.958 1.00 98.50 110 CYS A O 1
ATOM 878 N N . GLU A 1 111 ? 11.792 -0.173 4.381 1.00 98.44 111 GLU A N 1
ATOM 879 C CA . GLU A 1 111 ? 11.985 1.278 4.589 1.00 98.44 111 GLU A CA 1
ATOM 880 C C . GLU A 1 111 ? 10.654 2.051 4.490 1.00 98.44 111 GLU A C 1
ATOM 882 O O . GLU A 1 111 ? 10.405 2.983 5.251 1.00 98.44 111 GLU A O 1
ATOM 887 N N . ALA A 1 112 ? 9.769 1.654 3.570 1.00 98.12 112 ALA A N 1
ATOM 888 C CA . ALA A 1 112 ? 8.446 2.255 3.426 1.00 98.12 112 ALA A CA 1
ATOM 889 C C . ALA A 1 112 ? 7.541 2.001 4.648 1.00 98.12 112 ALA A C 1
ATOM 891 O O . ALA A 1 112 ? 6.900 2.928 5.137 1.00 98.12 112 ALA A O 1
ATOM 892 N N . VAL A 1 113 ? 7.517 0.776 5.188 1.00 98.12 113 VAL A N 1
ATOM 893 C CA . VAL A 1 113 ? 6.783 0.479 6.435 1.00 98.12 113 VAL A CA 1
ATOM 894 C C . VAL A 1 113 ? 7.375 1.238 7.621 1.00 98.12 113 VAL A C 1
ATOM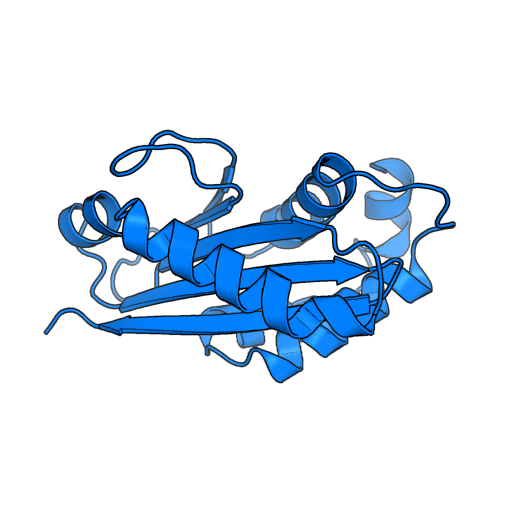 896 O O . VAL A 1 113 ? 6.628 1.797 8.421 1.00 98.12 113 VAL A O 1
ATOM 899 N N . GLU A 1 114 ? 8.703 1.279 7.733 1.00 98.00 114 GLU A N 1
ATOM 900 C CA . GLU A 1 114 ? 9.400 2.034 8.778 1.00 98.00 114 GLU A CA 1
ATOM 901 C C . GLU A 1 114 ? 9.043 3.521 8.724 1.00 98.00 114 GLU A C 1
ATOM 903 O O . GLU A 1 114 ? 8.831 4.135 9.768 1.00 98.00 114 GLU A O 1
ATOM 908 N N . GLN A 1 115 ? 8.898 4.093 7.525 1.00 97.44 115 GLN A N 1
ATOM 909 C CA . GLN A 1 115 ? 8.431 5.466 7.366 1.00 97.44 115 GLN A CA 1
ATOM 910 C C . GLN A 1 115 ? 6.992 5.650 7.866 1.00 97.44 115 GLN A C 1
ATOM 912 O O . GLN A 1 115 ? 6.746 6.611 8.592 1.00 97.44 115 GLN A O 1
ATOM 917 N N . ILE A 1 116 ? 6.062 4.748 7.520 1.00 96.81 116 ILE A N 1
ATOM 918 C CA . ILE A 1 116 ? 4.667 4.820 7.997 1.00 96.81 116 ILE A CA 1
ATOM 919 C C . ILE A 1 116 ? 4.635 4.867 9.529 1.00 96.81 116 ILE A C 1
ATOM 921 O O . ILE A 1 116 ? 4.016 5.759 10.108 1.00 96.81 116 ILE A O 1
ATOM 925 N N . LEU A 1 117 ? 5.351 3.938 10.166 1.00 95.38 117 LEU A N 1
ATOM 926 C CA . LEU A 1 117 ? 5.439 3.824 11.622 1.00 95.38 117 LEU A CA 1
ATOM 927 C C . LEU A 1 117 ? 6.113 5.043 12.255 1.00 95.38 117 LEU A C 1
ATOM 929 O O . LEU A 1 117 ? 5.593 5.632 13.198 1.00 95.38 117 LEU A O 1
ATOM 933 N N . GLY A 1 118 ? 7.265 5.450 11.720 1.00 95.50 118 GLY A N 1
ATOM 934 C CA . GLY A 1 118 ? 8.035 6.576 12.241 1.00 95.50 118 GLY A CA 1
ATOM 935 C C . GLY A 1 118 ? 7.289 7.906 12.141 1.00 95.50 118 GLY A C 1
ATOM 936 O O . GLY A 1 118 ? 7.540 8.808 12.934 1.00 95.50 118 GLY A O 1
ATOM 937 N N . LYS A 1 119 ? 6.358 8.026 11.189 1.00 95.81 119 LYS A N 1
ATOM 938 C CA . LYS A 1 119 ? 5.503 9.203 11.011 1.00 95.81 119 LYS A CA 1
ATOM 939 C C . LYS A 1 119 ? 4.130 9.084 11.663 1.00 95.81 119 LYS A C 1
ATOM 941 O O . LYS A 1 119 ? 3.382 10.062 11.626 1.00 95.81 119 LYS A O 1
ATOM 946 N N . GLN A 1 120 ? 3.830 7.938 12.277 1.00 94.19 120 GLN A N 1
ATOM 947 C CA . GLN A 1 120 ? 2.609 7.676 13.042 1.00 94.19 120 GLN A CA 1
ATOM 948 C C . GLN A 1 120 ? 1.332 8.005 12.251 1.00 94.19 120 GLN A C 1
ATOM 950 O O . GLN A 1 120 ? 0.379 8.583 12.787 1.00 94.19 120 GLN A O 1
ATOM 955 N N . TYR A 1 121 ? 1.325 7.689 10.951 1.00 93.88 121 TYR A N 1
ATOM 956 C CA . TYR A 1 121 ? 0.221 8.019 10.041 1.00 93.88 121 TYR A CA 1
ATOM 957 C C . TYR A 1 121 ? -1.120 7.403 10.463 1.00 93.88 121 TYR A C 1
ATOM 959 O O . TYR A 1 121 ? -2.178 7.907 10.091 1.00 93.88 121 TYR A O 1
ATOM 967 N N . GLU A 1 122 ? -1.099 6.332 11.251 1.00 93.56 122 GLU A N 1
ATOM 968 C CA . GLU A 1 122 ? -2.287 5.675 11.777 1.00 93.56 122 GLU A CA 1
ATOM 969 C C . GLU A 1 122 ? -3.000 6.468 12.877 1.00 93.56 122 GLU A C 1
ATOM 971 O O . GLU A 1 122 ? -4.168 6.198 13.139 1.00 93.56 122 GLU A O 1
ATOM 976 N N . THR A 1 123 ? -2.341 7.446 13.510 1.00 92.25 123 THR A N 1
ATOM 977 C CA . THR A 1 123 ? -2.865 8.143 14.700 1.00 92.25 123 THR A CA 1
ATOM 978 C C . THR A 1 123 ? -4.259 8.718 14.470 1.00 92.25 123 THR A C 1
ATOM 980 O O . THR A 1 123 ? -5.157 8.541 15.293 1.00 92.25 123 THR A O 1
ATOM 983 N N . ASP A 1 124 ? -4.458 9.378 13.331 1.00 90.62 124 ASP A N 1
ATOM 984 C CA . ASP A 1 124 ? -5.742 9.993 13.002 1.00 90.62 124 ASP A CA 1
ATOM 985 C C . ASP A 1 124 ? -6.803 8.938 12.657 1.00 90.62 124 ASP A C 1
ATOM 987 O O . ASP A 1 124 ? -7.971 9.121 12.973 1.00 90.62 124 ASP A O 1
ATOM 991 N N . LEU A 1 125 ? -6.406 7.786 12.105 1.00 94.25 125 LEU A N 1
ATOM 992 C CA . LEU A 1 125 ? -7.318 6.660 11.863 1.00 94.25 125 LEU A CA 1
ATOM 993 C C . LEU A 1 125 ? -7.803 6.052 13.181 1.00 94.25 125 LEU A C 1
ATOM 995 O O . LEU A 1 125 ? -8.989 5.791 13.356 1.00 94.25 125 LEU A O 1
ATOM 999 N N . VAL A 1 126 ? -6.901 5.856 14.136 1.00 94.12 126 VAL A N 1
ATOM 1000 C CA . VAL A 1 126 ? -7.273 5.327 15.452 1.00 94.12 126 VAL A CA 1
ATOM 1001 C C . VAL A 1 126 ? -8.224 6.291 16.166 1.00 94.12 126 VAL A C 1
ATOM 1003 O O . VAL A 1 126 ? -9.221 5.861 16.742 1.00 94.12 126 VAL A O 1
ATOM 1006 N N . ARG A 1 127 ? -7.976 7.603 16.065 1.00 93.12 127 ARG A N 1
ATOM 1007 C CA . ARG A 1 127 ? -8.880 8.644 16.587 1.00 93.12 127 ARG A CA 1
ATOM 1008 C C . ARG A 1 127 ? -10.244 8.657 15.894 1.00 93.12 127 ARG A C 1
ATOM 1010 O O . ARG A 1 127 ? -11.247 8.863 16.570 1.00 93.12 127 ARG A O 1
ATOM 1017 N N . ASP A 1 128 ? -10.281 8.399 14.587 1.00 93.44 128 ASP A N 1
ATOM 1018 C CA . ASP A 1 128 ? -11.513 8.258 13.797 1.00 93.44 128 ASP A CA 1
ATOM 1019 C C . ASP A 1 128 ? -12.304 6.972 14.145 1.00 93.44 128 ASP A C 1
ATOM 1021 O O . ASP A 1 128 ? -13.423 6.791 13.664 1.00 93.44 128 ASP A O 1
ATOM 1025 N N . GLY A 1 129 ? -11.754 6.079 14.981 1.00 95.06 129 GLY A N 1
ATOM 1026 C CA . GLY A 1 129 ? -12.428 4.882 15.495 1.00 95.06 129 GLY A CA 1
ATOM 1027 C C . GLY A 1 129 ? -12.064 3.570 14.797 1.00 95.06 129 GLY A C 1
ATOM 1028 O O . GLY A 1 129 ? -12.659 2.538 15.112 1.00 95.06 129 GLY A O 1
ATOM 1029 N N . TYR A 1 130 ? -11.097 3.570 13.874 1.00 96.44 130 TYR A N 1
ATOM 1030 C CA . TYR A 1 130 ? -10.623 2.333 13.248 1.00 96.44 130 TYR A CA 1
ATOM 1031 C C . TYR A 1 130 ? -9.813 1.496 14.242 1.00 96.44 130 TYR A C 1
ATOM 1033 O O . TYR A 1 130 ? -8.839 1.968 14.826 1.00 96.44 130 TYR A O 1
ATOM 1041 N N . GLN A 1 131 ? -10.190 0.226 14.390 1.00 94.94 131 GLN A N 1
ATOM 1042 C CA . GLN A 1 131 ? -9.539 -0.714 15.316 1.00 94.94 131 GLN A CA 1
ATOM 1043 C C . GLN A 1 131 ? -8.426 -1.544 14.660 1.00 94.94 131 GLN A C 1
ATOM 1045 O O . GLN A 1 131 ? -7.635 -2.196 15.342 1.00 94.94 131 GLN A O 1
ATOM 1050 N N . ASP A 1 132 ? -8.362 -1.535 13.330 1.00 96.31 132 ASP A N 1
ATOM 1051 C CA . ASP A 1 132 ? -7.400 -2.300 12.546 1.00 96.31 132 ASP A CA 1
ATOM 1052 C C . ASP A 1 132 ? -6.867 -1.432 11.406 1.00 96.31 132 ASP A C 1
ATOM 1054 O O . ASP A 1 132 ? -7.632 -0.921 10.583 1.00 96.31 132 ASP A O 1
ATOM 1058 N N . VAL A 1 133 ? -5.549 -1.256 11.371 1.00 97.44 133 VAL A N 1
ATOM 1059 C CA . VAL A 1 133 ? -4.862 -0.475 10.344 1.00 97.44 133 VAL A CA 1
ATOM 1060 C C . VAL A 1 133 ? -3.807 -1.345 9.672 1.00 97.44 133 VAL A C 1
ATOM 1062 O O . VAL A 1 133 ? -2.878 -1.852 10.307 1.00 97.44 133 VAL A O 1
ATOM 1065 N N . LEU A 1 134 ? -3.955 -1.522 8.361 1.00 98.25 134 LEU A N 1
ATOM 1066 C CA .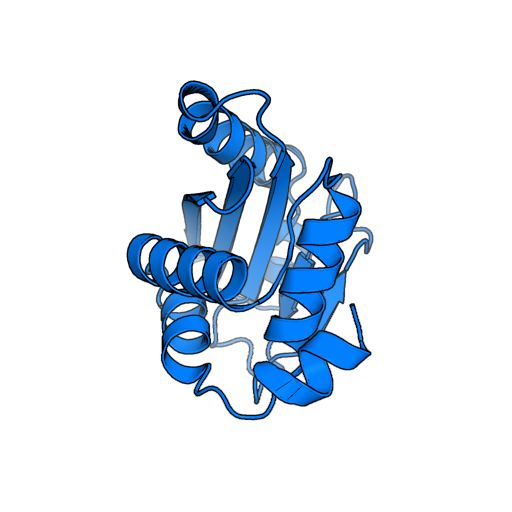 LEU A 1 134 ? -3.017 -2.253 7.517 1.00 98.25 134 LEU A CA 1
ATOM 1067 C C . LEU A 1 134 ? -2.038 -1.268 6.876 1.00 98.25 134 LEU A C 1
ATOM 1069 O O . LEU A 1 134 ? -2.431 -0.440 6.058 1.00 98.25 134 LEU A O 1
ATOM 1073 N N . CYS A 1 135 ? -0.760 -1.380 7.221 1.00 98.12 135 CYS A N 1
ATOM 1074 C CA . CYS A 1 135 ? 0.307 -0.539 6.693 1.00 98.12 135 CYS A CA 1
ATOM 1075 C C . CYS A 1 135 ? 1.133 -1.330 5.678 1.00 98.12 135 CYS A C 1
ATOM 1077 O O . CYS A 1 135 ? 1.861 -2.260 6.038 1.00 98.12 135 CYS A O 1
ATOM 1079 N N . TYR A 1 136 ? 1.027 -0.956 4.407 1.00 98.62 136 TYR A N 1
ATOM 1080 C CA . TYR A 1 136 ? 1.757 -1.572 3.309 1.00 98.62 136 TYR A CA 1
ATOM 1081 C C . TYR A 1 136 ? 2.911 -0.683 2.855 1.00 98.62 136 TYR A C 1
ATOM 1083 O O . TYR A 1 136 ? 2.702 0.396 2.308 1.00 98.62 136 TYR A O 1
ATOM 1091 N N . GLY A 1 137 ? 4.136 -1.169 3.010 1.00 98.44 137 GLY A N 1
ATOM 1092 C CA . GLY A 1 137 ? 5.290 -0.603 2.326 1.00 98.44 137 GLY A CA 1
ATOM 1093 C C . GLY A 1 137 ? 5.483 -1.300 0.990 1.00 98.44 137 GLY A C 1
ATOM 1094 O O . GLY A 1 137 ? 5.682 -2.515 0.950 1.00 98.44 137 GLY A O 1
ATOM 1095 N N . ILE A 1 138 ? 5.414 -0.550 -0.107 1.00 98.50 138 ILE A N 1
ATOM 1096 C CA . ILE A 1 138 ? 5.448 -1.090 -1.465 1.00 98.50 138 ILE A CA 1
ATOM 1097 C C . ILE A 1 138 ? 6.684 -0.566 -2.185 1.00 98.50 138 ILE A C 1
ATOM 1099 O O . ILE A 1 138 ? 6.812 0.625 -2.451 1.00 98.50 138 ILE A O 1
ATOM 1103 N N . ALA A 1 139 ? 7.580 -1.466 -2.570 1.00 98.12 139 ALA A N 1
ATOM 1104 C CA . ALA A 1 139 ? 8.709 -1.134 -3.423 1.00 98.12 139 ALA A CA 1
ATOM 1105 C C . ALA A 1 139 ? 8.463 -1.598 -4.852 1.00 98.12 139 ALA A C 1
ATOM 1107 O O . ALA A 1 139 ? 8.047 -2.734 -5.078 1.00 98.12 139 ALA A O 1
ATOM 1108 N N . PHE A 1 140 ? 8.797 -0.751 -5.821 1.00 96.38 140 PHE A N 1
ATOM 1109 C CA . PHE A 1 140 ? 8.691 -1.060 -7.240 1.00 96.38 140 PHE A CA 1
ATOM 1110 C C . PHE A 1 140 ? 10.052 -1.094 -7.930 1.00 96.38 140 PHE A C 1
ATOM 1112 O O . PHE A 1 140 ? 10.907 -0.237 -7.715 1.00 96.38 140 PHE A O 1
ATOM 1119 N N . TYR A 1 141 ? 10.216 -2.050 -8.842 1.00 94.06 141 TYR A N 1
ATOM 1120 C CA . TYR A 1 141 ? 11.321 -2.109 -9.790 1.00 94.06 141 TYR A CA 1
ATOM 1121 C C . TYR A 1 141 ? 10.789 -2.592 -11.135 1.00 94.06 141 TYR A C 1
ATOM 1123 O O . TYR A 1 141 ? 10.459 -3.768 -11.332 1.00 94.06 141 TYR A O 1
ATOM 1131 N N . LYS A 1 142 ? 10.726 -1.666 -12.093 1.00 91.69 142 LYS A N 1
ATOM 1132 C CA . LYS A 1 142 ? 10.130 -1.896 -13.409 1.00 91.69 142 LYS A CA 1
ATOM 1133 C C . LYS A 1 142 ? 8.683 -2.399 -13.296 1.00 91.69 142 LYS A C 1
ATOM 1135 O O . LYS A 1 142 ? 7.791 -1.673 -12.890 1.00 91.69 142 LYS A O 1
ATOM 1140 N N . LYS A 1 143 ? 8.441 -3.655 -13.664 1.00 91.12 143 LYS A N 1
ATOM 1141 C CA . LYS A 1 143 ? 7.109 -4.280 -13.666 1.00 91.12 143 LYS A CA 1
ATOM 1142 C C . LYS A 1 143 ? 6.894 -5.239 -12.493 1.00 91.12 143 LYS A C 1
ATOM 1144 O O . LYS A 1 143 ? 5.958 -6.028 -12.520 1.00 91.12 143 LYS A O 1
ATOM 1149 N N . ASN A 1 144 ? 7.789 -5.217 -11.510 1.00 93.44 144 ASN A N 1
ATOM 1150 C CA . ASN A 1 144 ? 7.702 -6.046 -10.316 1.00 93.44 144 ASN A CA 1
ATOM 1151 C C . ASN A 1 144 ? 7.572 -5.151 -9.090 1.00 93.44 144 ASN A C 1
ATOM 1153 O O . ASN A 1 144 ? 8.108 -4.037 -9.070 1.00 93.44 144 ASN A O 1
ATOM 1157 N N . CYS A 1 145 ? 6.917 -5.673 -8.063 1.00 96.62 145 CYS A N 1
ATOM 1158 C CA . CYS A 1 145 ? 6.881 -5.051 -6.754 1.00 96.62 145 CYS A CA 1
ATOM 1159 C C . CYS A 1 145 ? 7.151 -6.063 -5.643 1.00 96.62 145 CYS A C 1
ATOM 1161 O O . CYS A 1 145 ? 6.963 -7.266 -5.825 1.00 96.62 145 CYS A O 1
ATOM 1163 N N . ARG A 1 146 ? 7.558 -5.540 -4.488 1.00 98.50 146 ARG A N 1
ATOM 1164 C CA . ARG A 1 146 ? 7.572 -6.243 -3.206 1.00 98.50 146 ARG A CA 1
ATOM 1165 C C . ARG A 1 146 ? 6.765 -5.435 -2.201 1.00 98.50 146 ARG A C 1
ATOM 1167 O O . ARG A 1 146 ? 6.817 -4.206 -2.226 1.00 98.50 146 ARG A O 1
ATOM 1174 N N . ILE A 1 147 ? 6.018 -6.122 -1.352 1.00 98.50 147 ILE A N 1
ATOM 1175 C CA . ILE A 1 147 ? 5.089 -5.548 -0.394 1.00 98.50 147 ILE A CA 1
ATOM 1176 C C . ILE A 1 147 ? 5.385 -6.126 0.982 1.00 98.50 147 ILE A C 1
ATOM 1178 O O . ILE A 1 147 ? 5.227 -7.321 1.241 1.00 98.50 147 ILE A O 1
ATOM 1182 N N . LYS A 1 148 ? 5.743 -5.235 1.898 1.00 98.56 148 LYS A N 1
ATOM 1183 C CA . LYS A 1 148 ? 5.820 -5.532 3.319 1.00 98.56 148 LYS A CA 1
ATOM 1184 C C . LYS A 1 148 ? 4.525 -5.081 3.980 1.00 98.56 148 LYS A C 1
ATOM 1186 O O . LYS A 1 148 ? 4.101 -3.946 3.786 1.00 98.56 148 LYS A O 1
ATOM 1191 N N . LEU A 1 149 ? 3.910 -5.962 4.763 1.00 98.19 149 LEU A N 1
ATOM 1192 C CA . LEU A 1 149 ? 2.767 -5.626 5.608 1.00 98.19 149 LEU A CA 1
ATOM 1193 C C . LEU A 1 149 ? 3.214 -5.503 7.066 1.00 98.19 149 LEU A C 1
ATOM 1195 O O . LEU A 1 149 ? 3.902 -6.382 7.588 1.00 98.19 149 LEU A O 1
ATOM 1199 N N . MET A 1 150 ? 2.741 -4.453 7.725 1.00 96.88 150 MET A N 1
ATOM 1200 C CA . MET A 1 150 ? 2.631 -4.352 9.174 1.00 96.88 150 MET A CA 1
ATOM 1201 C C . MET A 1 150 ? 1.164 -4.096 9.510 1.00 96.88 150 MET A C 1
ATOM 1203 O O . MET A 1 150 ? 0.519 -3.261 8.883 1.00 96.88 150 MET A O 1
ATOM 1207 N N . ARG A 1 151 ? 0.620 -4.842 10.469 1.00 94.94 151 ARG A N 1
ATOM 1208 C CA . ARG A 1 151 ? -0.769 -4.701 10.904 1.00 94.94 151 ARG A CA 1
ATOM 1209 C C . ARG A 1 151 ? -0.795 -4.173 12.327 1.00 94.94 151 ARG A C 1
ATOM 1211 O O . ARG A 1 151 ? -0.296 -4.850 13.224 1.00 94.94 151 ARG A O 1
ATOM 1218 N N . ASN A 1 152 ? -1.396 -3.004 12.517 1.00 89.50 152 ASN A N 1
ATOM 1219 C CA . ASN A 1 152 ? -1.617 -2.425 13.833 1.00 89.50 152 ASN A CA 1
ATOM 1220 C C . ASN A 1 152 ? -3.061 -2.697 14.271 1.00 89.50 152 ASN A C 1
ATOM 1222 O O . ASN A 1 152 ? -4.000 -2.258 13.607 1.00 89.50 152 ASN A O 1
ATOM 1226 N N . LYS A 1 153 ? -3.226 -3.431 15.374 1.00 85.94 153 LYS A N 1
ATOM 1227 C CA . LYS A 1 153 ? -4.527 -3.689 15.996 1.00 85.94 153 LYS A CA 1
ATOM 1228 C C . LYS A 1 153 ? -4.605 -2.947 17.317 1.00 85.94 153 LYS A C 1
ATOM 1230 O O . LYS A 1 153 ? -3.783 -3.188 18.199 1.00 85.94 153 LYS A O 1
ATOM 1235 N N . VAL A 1 154 ? -5.613 -2.097 17.448 1.00 77.12 154 VAL A N 1
ATOM 1236 C CA . VAL A 1 154 ? -5.892 -1.350 18.671 1.00 77.12 154 VAL A CA 1
ATOM 1237 C C . VAL A 1 154 ? -6.975 -2.114 19.428 1.00 77.12 154 VAL A C 1
ATOM 1239 O O . VAL A 1 154 ? -8.105 -2.215 18.951 1.00 77.12 154 VAL A O 1
ATOM 1242 N N . PHE A 1 155 ? -6.596 -2.713 20.556 1.00 55.75 155 PHE A N 1
ATOM 1243 C CA . PHE A 1 155 ? -7.490 -3.430 21.469 1.00 55.75 155 PHE A CA 1
ATOM 1244 C C . PHE A 1 155 ? -7.722 -2.611 22.735 1.00 55.75 155 PHE A C 1
ATOM 1246 O O . PHE A 1 155 ? -6.734 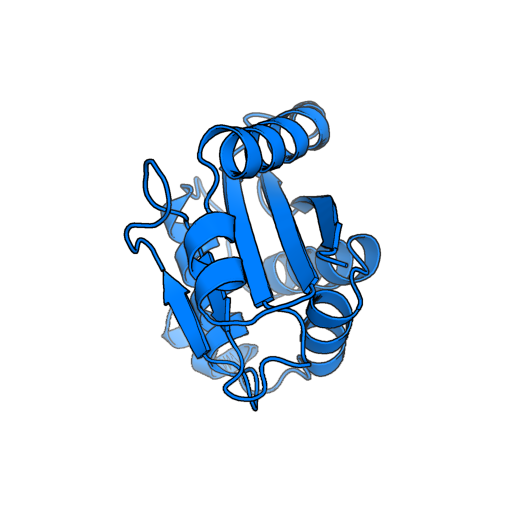-2.009 23.219 1.00 55.75 155 PHE A O 1
#

InterPro domains:
  IPR012547 PD-(D/E)XK nuclease superfamily 9 [PF08011] (47-148)

Radius of gyration: 14.77 Å; chains: 1; bounding box: 35×27×44 Å

Secondary structure (DSSP, 8-state):
-HHHIIIIITTS--HHHHHHHHHT-HHHHHHHHHHHHHHH---SS--HHHHHHHHHHHHTT-TT-EEEES-EETTEE-SEEEE-SSTTSPEEEEEEEE-SSGGGHHHHHHHHHHHHHHTTTTHHHHHTT-SEEEEEEEEEETTEEEEEEEEEE--

Foldseek 3Di:
DVVQLVPPVVPDDCVQLLCCQQVVPQVSVQVVQLVCLVPTDDWDDDDQVVVLVVVCSSCCPRPQKDKDAQDDAQQGGFGIWIDGPPLAGEIETEHEEEDPDPVCQVVQFVVRQVVCVVRVRCPVSVVVPRQKYWYWRWYDDTSGIGIDIDMDGHD